Protein AF-A0A975M2U0-F1 (afdb_monomer_lite)

Structure (mmCIF, N/CA/C/O backbone):
data_AF-A0A975M2U0-F1
#
_entry.id   AF-A0A975M2U0-F1
#
loop_
_atom_site.group_PDB
_atom_site.id
_atom_site.type_symbol
_atom_site.label_atom_id
_atom_site.label_alt_id
_atom_site.label_comp_id
_atom_site.label_asym_id
_atom_site.label_entity_id
_atom_site.label_seq_id
_atom_site.pdbx_PDB_ins_code
_atom_site.Cartn_x
_atom_site.Cartn_y
_atom_site.Cartn_z
_atom_site.occupancy
_atom_site.B_iso_or_equiv
_atom_site.auth_seq_id
_atom_site.auth_comp_id
_atom_site.auth_asym_id
_atom_site.auth_atom_id
_atom_site.pdbx_PDB_model_num
ATOM 1 N N . MET A 1 1 ? 2.234 -4.799 17.352 1.00 69.69 1 MET A N 1
ATOM 2 C CA . MET A 1 1 ? 1.363 -3.687 16.915 1.00 69.69 1 MET A CA 1
ATOM 3 C C . MET A 1 1 ? 0.000 -3.756 17.599 1.00 69.69 1 MET A C 1
ATOM 5 O O . MET A 1 1 ? -0.381 -2.749 18.175 1.00 69.69 1 MET A O 1
ATOM 9 N N . ALA A 1 2 ? -0.632 -4.933 17.693 1.00 77.62 2 ALA A N 1
ATOM 10 C CA . ALA A 1 2 ? -1.922 -5.156 18.368 1.00 77.62 2 ALA A CA 1
ATOM 11 C C . ALA A 1 2 ? -2.147 -4.384 19.688 1.00 77.62 2 ALA A C 1
ATOM 13 O O . ALA A 1 2 ? -3.088 -3.608 19.795 1.00 77.62 2 ALA A O 1
ATOM 14 N N . GLY A 1 3 ? -1.255 -4.507 20.681 1.00 80.69 3 GLY A N 1
ATOM 15 C CA . GLY A 1 3 ? -1.434 -3.810 21.968 1.00 80.69 3 GLY A CA 1
ATOM 16 C C . GLY A 1 3 ? -1.419 -2.275 21.875 1.00 80.69 3 GLY A C 1
ATOM 17 O O . GLY A 1 3 ? -2.115 -1.604 22.630 1.00 80.69 3 GLY A O 1
ATOM 18 N N . PHE A 1 4 ? -0.665 -1.710 20.926 1.00 81.06 4 PHE A N 1
ATOM 19 C CA . PHE A 1 4 ? -0.668 -0.267 20.668 1.00 81.06 4 PHE A CA 1
ATOM 20 C C . PHE A 1 4 ? -1.978 0.170 19.996 1.00 81.06 4 PHE A C 1
ATOM 22 O O . PHE A 1 4 ? -2.594 1.140 20.432 1.00 81.06 4 PHE A O 1
ATOM 29 N N . GLN A 1 5 ? -2.444 -0.582 18.996 1.00 86.50 5 GLN A N 1
ATOM 30 C CA . GLN A 1 5 ? -3.706 -0.305 18.303 1.00 86.50 5 GLN A CA 1
ATOM 31 C C . GLN A 1 5 ? -4.915 -0.443 19.222 1.00 86.50 5 GLN A C 1
ATOM 33 O O . GLN A 1 5 ? -5.812 0.393 19.173 1.00 86.50 5 GLN A O 1
ATOM 38 N N . GLN A 1 6 ? -4.912 -1.440 20.109 1.00 84.19 6 GLN A N 1
ATOM 39 C CA . GLN A 1 6 ? -5.940 -1.589 21.132 1.00 84.19 6 GLN A CA 1
ATOM 40 C C . GLN A 1 6 ? -5.999 -0.349 22.030 1.00 84.19 6 GLN A C 1
ATOM 42 O O . GLN A 1 6 ? -7.085 0.161 22.291 1.00 84.19 6 GLN A O 1
ATOM 47 N N . GLY A 1 7 ? -4.842 0.184 22.437 1.00 83.88 7 GLY A N 1
ATOM 48 C CA . GLY A 1 7 ? -4.765 1.453 23.160 1.00 83.88 7 GLY A CA 1
ATOM 49 C C . GLY A 1 7 ? -5.430 2.601 22.393 1.00 83.88 7 GLY A C 1
ATOM 50 O O . GLY A 1 7 ? -6.298 3.273 22.948 1.00 83.88 7 GLY A O 1
ATOM 51 N N . MET A 1 8 ? -5.101 2.773 21.107 1.00 88.38 8 MET A N 1
ATOM 52 C CA . MET A 1 8 ? -5.711 3.808 20.257 1.00 88.38 8 MET A CA 1
ATOM 53 C C . MET A 1 8 ? -7.226 3.624 20.087 1.00 88.38 8 MET A C 1
ATOM 55 O O . MET A 1 8 ? -7.966 4.595 20.198 1.00 88.38 8 MET A O 1
ATOM 59 N N . ARG A 1 9 ? -7.706 2.386 19.894 1.00 85.69 9 ARG A N 1
ATOM 60 C CA . ARG A 1 9 ? -9.145 2.078 19.783 1.00 85.69 9 ARG A CA 1
ATOM 61 C C . ARG A 1 9 ? -9.915 2.365 21.077 1.00 85.69 9 ARG A C 1
ATOM 63 O O . ARG A 1 9 ? -11.120 2.569 21.024 1.00 85.69 9 ARG A O 1
ATOM 70 N N . THR A 1 10 ? -9.246 2.379 22.232 1.00 88.81 10 THR A N 1
ATOM 71 C CA . THR A 1 10 ? -9.874 2.725 23.521 1.00 88.81 10 THR A CA 1
ATOM 72 C C . THR A 1 10 ? -9.789 4.208 23.878 1.00 88.81 10 THR A C 1
ATOM 74 O O . THR A 1 10 ? -10.489 4.648 24.792 1.00 88.81 10 THR A O 1
ATOM 77 N N . ASP A 1 11 ? -8.947 4.983 23.191 1.00 90.69 11 ASP A N 1
ATOM 78 C CA . ASP A 1 11 ? -8.825 6.419 23.425 1.00 90.69 11 ASP A CA 1
ATOM 79 C C . ASP A 1 11 ? -9.988 7.159 22.735 1.00 90.69 11 ASP A C 1
ATOM 81 O O . ASP A 1 11 ? -10.130 7.065 21.514 1.00 90.69 11 ASP A O 1
ATOM 85 N N . PRO A 1 12 ? -10.818 7.934 23.462 1.00 91.56 12 PRO A N 1
ATOM 86 C CA . PRO A 1 12 ? -11.963 8.629 22.872 1.00 91.56 12 PRO A CA 1
ATOM 87 C C . PRO A 1 12 ? -11.617 9.587 21.724 1.00 91.56 12 PRO A C 1
ATOM 89 O O . PRO A 1 12 ? -12.489 9.878 20.904 1.00 91.56 12 PRO A O 1
ATOM 92 N N . LEU A 1 13 ? -10.380 10.091 21.667 1.00 91.19 13 LEU A N 1
ATOM 93 C CA . LEU A 1 13 ? -9.906 10.989 20.614 1.00 91.19 13 LEU A CA 1
ATOM 94 C C . LEU A 1 13 ? -9.423 10.242 19.368 1.00 91.19 13 LEU A C 1
ATOM 96 O O . LEU A 1 13 ? -9.360 10.851 18.303 1.00 91.19 13 LEU A O 1
ATOM 100 N N . LEU A 1 14 ? -9.068 8.960 19.492 1.00 87.81 14 LEU A N 1
ATOM 101 C CA . LEU A 1 14 ? -8.441 8.175 18.421 1.00 87.81 14 LEU A CA 1
ATOM 102 C C . LEU A 1 14 ? -9.273 6.964 17.982 1.00 87.81 14 LEU A C 1
ATOM 104 O O . LEU A 1 14 ? -8.995 6.393 16.933 1.00 87.81 14 LEU A O 1
ATOM 108 N N . GLN A 1 15 ? -10.306 6.582 18.739 1.00 87.50 15 GLN A N 1
ATOM 109 C CA . GLN A 1 15 ? -11.082 5.360 18.501 1.00 87.50 15 GLN A CA 1
ATOM 110 C C . GLN A 1 15 ? -11.727 5.279 17.110 1.00 87.50 15 GLN A C 1
ATOM 112 O O . GLN A 1 15 ? -11.892 4.185 16.573 1.00 87.50 15 GLN A O 1
ATOM 117 N N . GLY A 1 16 ? -12.088 6.433 16.540 1.00 85.81 16 GLY A N 1
ATOM 118 C CA . GLY A 1 16 ? -12.707 6.545 15.219 1.00 85.81 16 GLY A CA 1
ATOM 119 C C . GLY A 1 16 ? -11.729 6.875 14.094 1.00 85.81 16 GLY A C 1
ATOM 120 O O . GLY A 1 16 ? -12.174 7.106 12.976 1.00 85.81 16 GLY A O 1
ATOM 121 N N . THR A 1 17 ? -10.430 6.958 14.382 1.00 90.44 17 THR A N 1
ATOM 122 C CA . THR A 1 17 ? -9.417 7.251 13.368 1.00 90.44 17 THR A CA 1
ATOM 123 C C . THR A 1 17 ? -9.071 5.983 12.604 1.00 90.44 17 THR A C 1
ATOM 125 O O . THR A 1 17 ? -8.947 4.907 13.194 1.00 90.44 17 THR A O 1
ATOM 128 N N . GLU A 1 18 ? -8.884 6.138 11.298 1.00 92.81 18 GLU A N 1
ATOM 129 C CA . GLU A 1 18 ? -8.419 5.070 10.426 1.00 92.81 18 GLU A CA 1
ATOM 130 C C . GLU A 1 18 ? -7.026 4.573 10.845 1.00 92.81 18 GLU A C 1
ATOM 132 O O . GLU A 1 18 ? -6.128 5.356 11.180 1.00 92.81 18 GLU A O 1
ATOM 137 N N . GLN A 1 19 ? -6.839 3.258 10.826 1.00 93.62 19 GLN A N 1
ATOM 138 C CA . GLN A 1 19 ? -5.578 2.589 11.090 1.00 93.62 19 GLN A CA 1
ATOM 139 C C . GLN A 1 19 ? -5.027 2.007 9.799 1.00 93.62 19 GLN A C 1
ATOM 141 O O . GLN A 1 19 ? -5.484 0.977 9.310 1.00 93.62 19 GLN A O 1
ATOM 146 N N . ILE A 1 20 ? -3.999 2.668 9.276 1.00 96.12 20 ILE A N 1
ATOM 147 C CA . ILE A 1 20 ? -3.352 2.285 8.026 1.00 96.12 20 ILE A CA 1
ATOM 148 C C . ILE A 1 20 ? -2.011 1.627 8.340 1.00 96.12 20 ILE A C 1
ATOM 150 O O . ILE A 1 20 ? -1.133 2.218 8.977 1.00 96.12 20 ILE A O 1
ATOM 154 N N . GLY A 1 21 ? -1.846 0.394 7.880 1.00 96.19 21 GLY A N 1
ATOM 155 C CA . GLY A 1 21 ? -0.588 -0.333 7.888 1.00 96.19 21 GLY A CA 1
ATOM 156 C C . GLY A 1 21 ? 0.127 -0.176 6.552 1.00 96.19 21 GLY A C 1
ATOM 157 O O . GLY A 1 21 ? -0.444 -0.497 5.519 1.00 96.19 21 GLY A O 1
ATOM 158 N N . ILE A 1 22 ? 1.383 0.280 6.550 1.00 97.44 22 ILE A N 1
ATOM 159 C CA . ILE A 1 22 ? 2.192 0.374 5.324 1.00 97.44 22 ILE A CA 1
ATOM 160 C C . ILE A 1 22 ? 3.499 -0.382 5.530 1.00 97.44 22 ILE A C 1
ATOM 162 O O . ILE A 1 22 ? 4.236 -0.124 6.485 1.00 97.44 22 ILE A O 1
ATOM 166 N N . GLY A 1 23 ? 3.799 -1.319 4.632 1.00 95.62 23 GLY A N 1
ATOM 167 C CA . GLY A 1 23 ? 5.017 -2.120 4.689 1.00 95.62 23 GLY A CA 1
ATOM 168 C C . GLY A 1 23 ? 5.753 -2.141 3.357 1.00 95.62 23 GLY A C 1
ATOM 169 O O . GLY A 1 23 ? 5.195 -2.538 2.338 1.00 95.62 23 GLY A O 1
ATOM 170 N N . HIS A 1 24 ? 7.032 -1.765 3.378 1.00 94.06 24 HIS A N 1
ATOM 171 C CA . HIS A 1 24 ? 7.925 -1.875 2.224 1.00 94.06 24 HIS A CA 1
ATOM 172 C C . HIS A 1 24 ? 8.762 -3.146 2.297 1.00 94.06 24 HIS A C 1
ATOM 174 O O . HIS A 1 24 ? 9.303 -3.465 3.359 1.00 94.06 24 HIS A O 1
ATOM 180 N N . SER A 1 25 ? 8.917 -3.850 1.172 1.00 89.94 25 SER A N 1
ATOM 181 C CA . SER A 1 25 ? 9.792 -5.024 1.083 1.00 89.94 25 SER A CA 1
ATOM 182 C C . SER A 1 25 ? 9.451 -6.070 2.165 1.00 89.94 25 SER A C 1
ATOM 184 O O . SER A 1 25 ? 8.284 -6.393 2.396 1.00 89.94 25 SER A O 1
ATOM 186 N N . TRP A 1 26 ? 10.453 -6.578 2.885 1.00 87.06 26 TRP A N 1
ATOM 187 C CA . TRP A 1 26 ? 10.290 -7.455 4.053 1.00 87.06 26 TRP A CA 1
ATOM 188 C C . TRP A 1 26 ? 9.540 -6.815 5.228 1.00 87.06 26 TRP A C 1
ATOM 190 O O . TRP A 1 26 ? 9.004 -7.529 6.072 1.00 87.06 26 TRP A O 1
ATOM 200 N N . GLY A 1 27 ? 9.436 -5.486 5.275 1.00 90.62 27 GLY A N 1
ATOM 201 C CA . GLY A 1 27 ? 8.589 -4.791 6.241 1.00 90.62 27 GLY A CA 1
ATOM 202 C C . GLY A 1 27 ? 7.111 -5.162 6.103 1.00 90.62 27 GLY A C 1
ATOM 203 O O . GLY A 1 27 ? 6.408 -5.194 7.110 1.00 90.62 27 GLY A O 1
ATOM 204 N N . TYR A 1 28 ? 6.655 -5.530 4.900 1.00 93.62 28 TYR A N 1
ATOM 205 C CA . TYR A 1 28 ? 5.278 -5.988 4.699 1.00 93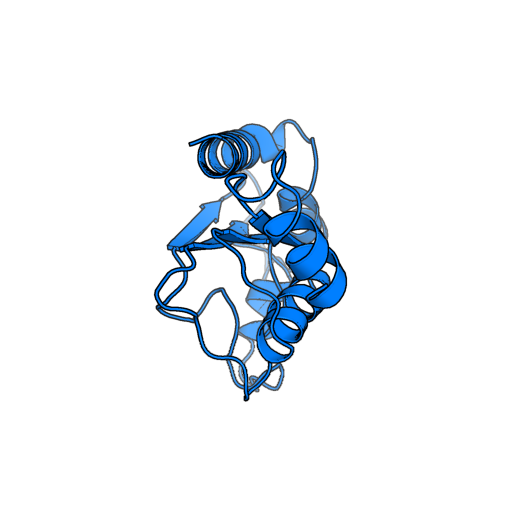.62 28 TYR A CA 1
ATOM 206 C C . TYR A 1 28 ? 4.994 -7.336 5.374 1.00 93.62 28 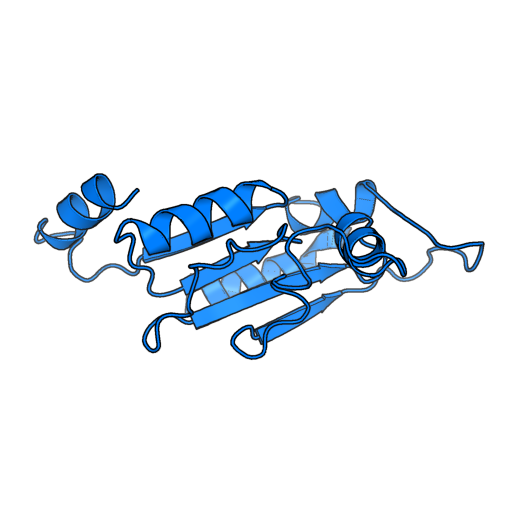TYR A C 1
ATOM 208 O O . TYR A 1 28 ? 3.905 -7.546 5.900 1.00 93.62 28 TYR A O 1
ATOM 216 N N . GLN A 1 29 ? 5.994 -8.218 5.464 1.00 90.06 29 GLN A N 1
ATOM 217 C CA . GLN A 1 29 ? 5.852 -9.460 6.223 1.00 90.06 29 GLN A CA 1
ATOM 218 C C . GLN A 1 29 ? 5.603 -9.161 7.707 1.00 90.06 29 GLN A C 1
ATOM 220 O O . GLN A 1 29 ? 4.764 -9.800 8.333 1.00 90.06 29 GLN A O 1
ATOM 225 N N . ASN A 1 30 ? 6.305 -8.184 8.290 1.00 91.50 30 ASN A N 1
ATOM 226 C CA . ASN A 1 30 ? 6.087 -7.807 9.689 1.00 91.50 30 ASN A CA 1
ATOM 227 C C . ASN A 1 30 ? 4.669 -7.267 9.921 1.00 91.50 30 ASN A C 1
ATOM 229 O O . ASN A 1 30 ? 4.097 -7.511 10.984 1.00 91.50 30 ASN A O 1
ATOM 233 N N . LEU A 1 31 ? 4.113 -6.560 8.932 1.00 94.38 31 LEU A N 1
ATOM 234 C CA . LEU A 1 31 ? 2.759 -6.021 8.992 1.00 94.38 31 LEU A CA 1
ATOM 235 C C . LEU A 1 31 ? 1.717 -7.145 9.021 1.00 94.38 31 LEU A C 1
ATOM 237 O O . LEU A 1 31 ? 0.983 -7.257 9.999 1.00 94.38 31 LEU A O 1
ATOM 241 N N . THR A 1 32 ? 1.733 -8.043 8.036 1.00 94.12 32 THR A N 1
ATOM 242 C CA . THR A 1 32 ? 0.789 -9.177 7.969 1.00 94.12 32 THR A CA 1
ATOM 243 C C . THR A 1 32 ? 0.992 -10.174 9.108 1.00 94.12 32 THR A C 1
ATOM 245 O O . THR A 1 32 ? 0.036 -10.725 9.641 1.00 94.12 32 THR A O 1
ATOM 248 N N . SER A 1 33 ? 2.227 -10.334 9.595 1.00 92.50 33 SER A N 1
ATOM 249 C CA . SER A 1 33 ? 2.490 -11.080 10.832 1.00 92.50 33 SER A CA 1
ATOM 250 C C . SER A 1 33 ? 1.780 -10.457 12.028 1.00 92.50 33 SER A C 1
ATOM 252 O O . SER A 1 33 ? 1.343 -11.172 12.919 1.00 92.50 33 SER A O 1
ATOM 254 N N . SER A 1 34 ? 1.686 -9.129 12.088 1.00 94.38 34 SER A N 1
ATOM 255 C CA . SER A 1 34 ? 1.011 -8.466 13.197 1.00 94.38 34 SER A CA 1
ATOM 256 C C . SER A 1 34 ? -0.503 -8.668 13.166 1.00 94.38 34 SER A C 1
ATOM 258 O O . SER A 1 34 ? -1.085 -8.780 14.245 1.00 94.38 34 SER A O 1
ATOM 260 N N . GLU A 1 35 ? -1.103 -8.797 11.975 1.00 95.31 35 GLU A N 1
ATOM 261 C CA . GLU A 1 35 ? -2.530 -9.111 11.789 1.00 95.31 35 GLU A CA 1
ATOM 262 C C . GLU A 1 35 ? -2.870 -10.474 12.415 1.00 95.31 35 GLU A C 1
ATOM 264 O O . GLU A 1 35 ? -3.804 -10.580 13.206 1.00 95.31 35 GLU A O 1
ATOM 269 N N . ILE A 1 36 ? -2.005 -11.481 12.224 1.00 94.50 36 ILE A N 1
ATOM 270 C CA . ILE A 1 36 ? -2.131 -12.806 12.871 1.00 94.50 36 ILE A CA 1
ATOM 271 C C . ILE A 1 36 ? -2.195 -12.693 14.407 1.00 94.50 36 ILE A C 1
ATOM 273 O O . ILE A 1 36 ? -2.867 -13.479 15.073 1.00 94.50 36 ILE A O 1
ATOM 277 N N . TYR A 1 37 ? -1.513 -11.702 14.990 1.00 92.75 37 TYR A N 1
ATOM 278 C CA . TYR A 1 37 ? -1.496 -11.457 16.436 1.00 92.75 37 TYR A CA 1
ATOM 279 C C . TYR A 1 37 ? -2.516 -10.399 16.894 1.00 92.75 37 TYR A C 1
A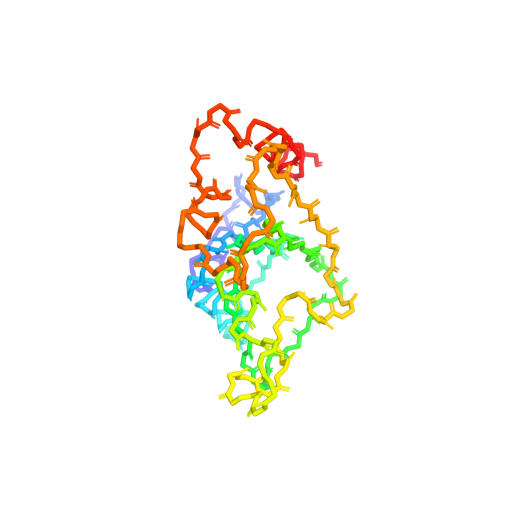TOM 281 O O . TYR A 1 37 ? -2.381 -9.860 17.997 1.00 92.75 37 TYR A O 1
ATOM 289 N N . GLY A 1 38 ? -3.532 -10.112 16.076 1.00 91.62 38 GLY A N 1
ATOM 290 C CA . GLY A 1 38 ? -4.665 -9.252 16.422 1.00 91.62 38 GLY A CA 1
ATOM 291 C C . GLY A 1 38 ? -4.436 -7.764 16.172 1.00 91.62 38 GLY A C 1
ATOM 292 O O . GLY A 1 38 ? -5.103 -6.938 16.794 1.00 91.62 38 GLY A O 1
ATOM 293 N N . ALA A 1 39 ? -3.462 -7.407 15.332 1.00 93.31 39 ALA A N 1
ATOM 294 C CA . ALA A 1 39 ? -3.475 -6.092 14.708 1.00 93.31 39 ALA A CA 1
ATOM 295 C C . ALA A 1 39 ? -4.650 -6.023 13.728 1.00 93.31 39 ALA A C 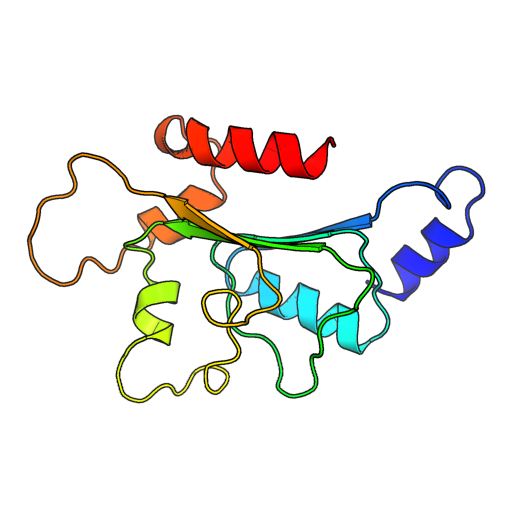1
ATOM 297 O O . ALA A 1 39 ? -4.880 -6.974 12.992 1.00 93.31 39 ALA A O 1
ATOM 298 N N . ASP A 1 40 ? -5.369 -4.911 13.734 1.00 92.50 40 ASP A N 1
ATOM 299 C CA . ASP A 1 40 ? -6.530 -4.698 12.873 1.00 92.50 40 ASP A CA 1
ATOM 300 C C . ASP A 1 40 ? -6.362 -3.358 12.156 1.00 92.50 40 ASP A C 1
ATOM 302 O O . ASP A 1 40 ? -6.092 -2.333 12.797 1.00 92.50 40 ASP A O 1
ATOM 306 N N . TYR A 1 41 ? -6.435 -3.392 10.831 1.00 95.31 41 TYR A N 1
ATOM 307 C CA . TYR A 1 41 ? -6.193 -2.250 9.961 1.00 95.31 41 TYR A CA 1
ATOM 308 C C . TYR A 1 41 ? -7.420 -2.001 9.105 1.00 95.31 41 TYR A C 1
ATOM 310 O O . TYR A 1 41 ? -7.979 -2.920 8.523 1.00 95.31 41 TYR A O 1
ATOM 318 N N . ASP A 1 42 ? -7.776 -0.738 8.938 1.00 95.94 42 ASP A N 1
ATOM 319 C CA . ASP A 1 42 ? -8.775 -0.360 7.945 1.00 95.94 42 ASP A CA 1
ATOM 320 C C . ASP A 1 42 ? -8.165 -0.479 6.524 1.00 95.94 42 ASP A C 1
ATOM 322 O O . ASP A 1 42 ? -8.834 -0.890 5.575 1.00 95.94 42 ASP A O 1
ATOM 326 N N . LYS A 1 43 ? -6.851 -0.218 6.388 1.00 97.81 43 LYS A N 1
ATOM 327 C CA . LYS A 1 43 ? -6.071 -0.382 5.144 1.00 97.81 43 LYS A CA 1
ATOM 328 C C . LYS A 1 43 ? -4.711 -1.039 5.394 1.00 97.81 43 LYS A C 1
ATOM 330 O O . LYS A 1 43 ? -3.977 -0.628 6.294 1.00 97.81 43 LYS A O 1
ATOM 335 N N . SER A 1 44 ? -4.324 -1.993 4.549 1.00 97.62 44 SER A N 1
ATOM 336 C CA . SER A 1 44 ? -3.025 -2.681 4.577 1.00 97.62 44 SER A CA 1
ATOM 337 C C . SER A 1 44 ? -2.333 -2.553 3.216 1.00 97.62 44 SER A C 1
ATOM 339 O O . SER A 1 44 ? -2.680 -3.212 2.234 1.00 97.62 44 SER A O 1
ATOM 341 N N . ILE A 1 45 ? -1.342 -1.663 3.154 1.00 98.12 45 ILE A N 1
ATOM 342 C CA . ILE A 1 45 ? -0.694 -1.207 1.923 1.00 98.12 45 ILE A CA 1
ATOM 343 C C . ILE A 1 45 ? 0.703 -1.822 1.807 1.00 98.12 45 ILE A C 1
ATOM 345 O O . ILE A 1 45 ? 1.597 -1.617 2.639 1.00 98.12 45 ILE A O 1
ATOM 349 N N . SER A 1 46 ? 0.903 -2.570 0.731 1.00 97.06 46 SER A N 1
ATOM 350 C CA . SER A 1 46 ? 2.162 -3.204 0.372 1.00 97.06 46 SER A CA 1
ATOM 351 C C . SER A 1 46 ? 2.931 -2.360 -0.634 1.00 97.06 46 SER A C 1
ATOM 353 O O . SER A 1 46 ? 2.438 -2.088 -1.726 1.00 97.06 46 SER A O 1
ATOM 355 N N . LEU A 1 47 ? 4.162 -1.979 -0.292 1.00 95.50 47 LEU A N 1
ATOM 356 C CA . LEU A 1 47 ? 5.092 -1.309 -1.201 1.00 95.50 47 LEU A CA 1
ATOM 357 C C . LEU A 1 47 ? 6.144 -2.330 -1.628 1.00 95.50 47 LEU A C 1
ATOM 359 O O . LEU A 1 47 ? 7.119 -2.574 -0.912 1.00 95.50 47 LEU A O 1
ATOM 363 N N . SER A 1 48 ? 5.917 -2.990 -2.761 1.00 91.00 48 SER A N 1
ATOM 364 C CA . SER A 1 48 ? 6.732 -4.116 -3.226 1.00 91.00 48 SER A CA 1
ATOM 365 C C . SER A 1 48 ? 6.971 -5.164 -2.129 1.00 91.00 48 SER A C 1
ATOM 367 O O . SER A 1 48 ? 8.107 -5.578 -1.875 1.00 91.00 48 SER A O 1
ATOM 369 N N . GLY A 1 49 ? 5.911 -5.544 -1.414 1.00 89.00 49 GLY A N 1
ATOM 370 C CA . GLY A 1 49 ? 6.033 -6.377 -0.226 1.00 89.00 49 GLY A CA 1
ATOM 371 C C . GLY A 1 49 ? 6.561 -7.782 -0.493 1.00 89.00 49 GLY A C 1
ATOM 372 O O . GLY A 1 49 ? 6.337 -8.403 -1.537 1.00 89.00 49 GLY A O 1
ATOM 373 N N . ALA A 1 50 ? 7.252 -8.305 0.515 1.00 83.06 50 ALA A N 1
ATOM 374 C CA . ALA A 1 50 ? 7.588 -9.716 0.601 1.00 83.06 50 ALA A CA 1
ATOM 375 C C . ALA A 1 50 ? 6.327 -10.573 0.833 1.00 83.06 50 ALA A C 1
ATOM 377 O O . ALA A 1 50 ? 5.203 -10.075 0.841 1.00 83.06 50 ALA A O 1
ATOM 378 N N . GLY A 1 51 ? 6.513 -11.884 0.988 1.00 81.06 51 GLY A N 1
ATOM 379 C CA . GLY A 1 51 ? 5.386 -12.788 1.198 1.00 81.06 51 GLY A CA 1
ATOM 380 C C . GLY A 1 51 ? 4.777 -12.722 2.595 1.00 81.06 51 GLY A C 1
ATOM 381 O O . GLY A 1 51 ? 5.314 -12.102 3.514 1.00 81.06 51 GLY A O 1
ATOM 382 N N . MET A 1 52 ? 3.625 -13.367 2.701 1.00 90.50 52 MET A N 1
ATOM 383 C CA . MET A 1 52 ? 2.739 -13.423 3.856 1.00 90.50 52 MET A CA 1
ATOM 384 C C . MET A 1 52 ? 2.818 -14.838 4.443 1.00 90.50 52 MET A C 1
ATOM 386 O O . MET A 1 52 ? 3.032 -15.806 3.707 1.00 90.50 52 MET A O 1
ATOM 390 N N . GLN A 1 53 ? 2.714 -14.970 5.768 1.00 86.06 53 GLN A N 1
ATOM 391 C CA . GLN A 1 53 ? 2.817 -16.283 6.422 1.00 86.06 53 GLN A CA 1
ATOM 392 C C . GLN A 1 53 ? 1.652 -17.196 6.015 1.00 86.06 53 GLN A C 1
ATOM 394 O O . GLN A 1 53 ? 0.602 -16.707 5.618 1.00 86.06 53 GLN A O 1
ATOM 399 N N . GLU A 1 54 ? 1.826 -18.515 6.117 1.00 85.62 54 GLU A N 1
ATOM 400 C CA . GLU A 1 54 ? 0.787 -19.492 5.739 1.00 85.62 54 GLU A CA 1
ATOM 401 C C . GLU A 1 54 ? -0.510 -19.340 6.547 1.00 85.62 54 GLU A C 1
ATOM 403 O O . GLU A 1 54 ? -1.597 -19.512 6.005 1.00 85.62 54 GLU A O 1
ATOM 408 N N . ASP A 1 55 ? -0.386 -18.946 7.816 1.00 89.12 55 ASP A N 1
ATOM 409 C CA . ASP A 1 55 ? -1.512 -18.732 8.727 1.00 89.12 55 ASP A CA 1
ATOM 410 C C . ASP A 1 55 ? -2.197 -17.371 8.525 1.00 89.12 55 ASP A C 1
ATOM 412 O O . ASP A 1 55 ? -3.209 -17.083 9.167 1.00 89.12 55 ASP A O 1
ATOM 416 N N . TRP A 1 56 ? -1.637 -16.502 7.676 1.00 93.44 56 TRP A N 1
ATOM 417 C CA . TRP A 1 56 ? -2.248 -15.215 7.380 1.00 93.44 56 TRP A CA 1
ATOM 418 C C . TRP A 1 56 ? -3.480 -15.409 6.497 1.00 93.44 56 TRP A C 1
ATOM 420 O O . TRP A 1 56 ? -3.424 -16.058 5.452 1.00 93.44 56 TRP A O 1
ATOM 430 N N . VAL A 1 57 ? -4.580 -14.787 6.907 1.00 94.31 57 VAL A N 1
ATOM 431 C CA . VAL A 1 57 ? -5.821 -14.705 6.143 1.00 94.31 57 VAL A CA 1
ATOM 432 C C . VAL A 1 57 ? -6.230 -13.237 6.044 1.00 94.31 57 VAL A C 1
ATOM 434 O O . VAL A 1 57 ? -6.046 -12.509 7.020 1.00 94.31 57 VAL A O 1
ATOM 437 N N . PRO A 1 58 ? -6.769 -12.789 4.898 1.00 95.75 58 PRO A N 1
ATOM 438 C CA . PRO A 1 58 ? -7.257 -11.424 4.760 1.00 95.75 58 PRO A CA 1
ATOM 439 C C . PRO A 1 58 ? -8.450 -11.197 5.693 1.00 95.75 58 PRO A C 1
ATOM 441 O O . PRO A 1 58 ? -9.350 -12.043 5.766 1.00 95.75 58 PRO A O 1
ATOM 444 N N . ASP A 1 59 ? -8.487 -10.046 6.355 1.00 96.38 59 ASP A N 1
ATOM 445 C CA . ASP A 1 59 ? -9.702 -9.577 7.013 1.00 96.38 59 ASP A CA 1
ATOM 446 C C . ASP A 1 59 ? -10.695 -9.061 5.954 1.00 96.38 59 ASP A C 1
ATOM 448 O O . ASP A 1 59 ? -10.306 -8.468 4.946 1.00 96.38 59 ASP A O 1
ATOM 452 N N . ALA A 1 60 ? -11.986 -9.327 6.150 1.00 95.56 60 ALA A N 1
ATOM 453 C CA . ALA A 1 60 ? -13.032 -8.893 5.227 1.00 95.56 60 ALA A CA 1
ATOM 454 C C . ALA A 1 60 ? -13.301 -7.382 5.307 1.00 95.56 60 ALA A C 1
ATOM 456 O O . ALA A 1 60 ? -13.816 -6.815 4.340 1.00 95.56 60 ALA A O 1
ATOM 457 N N . ASP A 1 61 ? -12.956 -6.758 6.435 1.00 95.31 61 ASP A N 1
ATOM 458 C CA . ASP A 1 61 ? -13.156 -5.332 6.683 1.00 95.31 61 ASP A CA 1
ATOM 459 C C . ASP A 1 61 ? -11.895 -4.495 6.365 1.00 95.31 61 ASP A C 1
ATOM 461 O O . ASP A 1 61 ? -11.970 -3.267 6.330 1.00 95.31 61 ASP A O 1
ATOM 465 N N . THR A 1 62 ? -10.756 -5.134 6.054 1.00 97.50 62 THR A N 1
ATOM 466 C CA . THR A 1 62 ? -9.514 -4.457 5.641 1.00 97.50 62 THR A CA 1
ATOM 467 C C . THR A 1 62 ? -9.427 -4.306 4.121 1.00 97.50 62 THR A C 1
ATOM 469 O O . THR A 1 62 ? -9.538 -5.273 3.362 1.00 97.50 62 THR A O 1
ATOM 472 N N . ALA A 1 63 ? -9.119 -3.096 3.651 1.00 98.00 63 ALA A N 1
ATOM 473 C CA . ALA A 1 63 ? -8.737 -2.870 2.261 1.00 98.00 63 ALA A CA 1
ATOM 474 C C . ALA A 1 63 ? -7.246 -3.186 2.043 1.00 98.00 63 ALA A C 1
ATOM 476 O O . ALA A 1 63 ? -6.372 -2.601 2.685 1.00 98.00 63 ALA A O 1
ATOM 477 N N . TYR A 1 64 ? -6.945 -4.098 1.117 1.00 97.88 64 TYR A N 1
ATOM 478 C CA . TYR A 1 64 ? -5.575 -4.498 0.793 1.00 97.88 64 TYR A CA 1
ATOM 479 C C . TYR A 1 64 ? -5.142 -3.961 -0.570 1.00 97.88 64 TYR A C 1
ATOM 481 O O . TYR A 1 64 ? -5.810 -4.196 -1.582 1.00 97.88 64 TYR A O 1
ATOM 489 N N . SER A 1 65 ? -3.968 -3.334 -0.613 1.00 98.12 65 SER A N 1
ATOM 490 C CA . SER A 1 65 ? -3.403 -2.765 -1.841 1.00 98.12 65 SER A CA 1
ATOM 491 C C . SER A 1 65 ? -1.931 -3.113 -1.993 1.00 98.12 65 SER A C 1
ATOM 493 O O . SER A 1 65 ? -1.179 -3.191 -1.023 1.00 98.12 65 SER A O 1
ATOM 495 N N . ASN A 1 66 ? -1.502 -3.358 -3.228 1.00 96.50 66 ASN A N 1
ATOM 496 C CA . ASN A 1 66 ? -0.121 -3.678 -3.563 1.00 96.50 66 ASN A CA 1
ATOM 497 C C . ASN A 1 66 ? 0.393 -2.763 -4.673 1.00 96.50 66 ASN A C 1
ATOM 499 O O . ASN A 1 66 ? -0.074 -2.829 -5.808 1.00 96.50 66 ASN A O 1
ATOM 503 N N . TYR A 1 67 ? 1.409 -1.974 -4.342 1.00 95.69 67 TYR A N 1
ATOM 504 C CA . TYR A 1 67 ? 2.083 -1.026 -5.216 1.00 95.69 67 TYR A CA 1
ATOM 505 C C . TYR A 1 67 ? 3.444 -1.584 -5.617 1.00 95.69 67 TYR A C 1
ATOM 507 O O . TYR A 1 67 ? 4.259 -1.923 -4.759 1.00 95.69 67 TYR A O 1
ATOM 515 N N . VAL A 1 68 ? 3.707 -1.703 -6.919 1.00 91.44 68 VAL A N 1
ATOM 516 C CA . VAL A 1 68 ? 4.943 -2.325 -7.417 1.00 91.44 68 VAL A CA 1
ATOM 517 C C . VAL A 1 68 ? 5.350 -1.792 -8.791 1.00 91.44 68 VAL A C 1
ATOM 519 O O . VAL A 1 68 ? 4.510 -1.534 -9.654 1.00 91.44 68 VAL A O 1
ATOM 522 N N . TYR A 1 69 ? 6.656 -1.685 -9.043 1.00 87.88 69 TYR A N 1
ATOM 523 C CA . TYR A 1 69 ? 7.185 -1.448 -10.391 1.00 87.88 69 TYR A CA 1
ATOM 524 C C . TYR A 1 69 ? 7.410 -2.764 -11.142 1.00 87.88 69 TYR A C 1
ATOM 526 O O . TYR A 1 69 ? 7.885 -3.751 -10.587 1.00 87.88 69 TYR A O 1
ATOM 534 N N . GLY A 1 70 ? 7.119 -2.799 -12.444 1.00 73.38 70 GLY A N 1
ATOM 535 C CA . GLY A 1 70 ? 7.140 -4.044 -13.229 1.00 73.38 70 GLY A CA 1
ATOM 536 C C . GLY A 1 70 ? 8.492 -4.781 -13.316 1.00 73.38 70 GLY A C 1
ATOM 537 O O . GLY A 1 70 ? 8.504 -5.989 -13.568 1.00 73.38 70 GLY A O 1
ATOM 538 N N . ALA A 1 71 ? 9.620 -4.088 -13.115 1.00 65.75 71 ALA A N 1
ATOM 539 C CA . ALA A 1 71 ? 10.972 -4.670 -13.073 1.00 65.75 71 ALA A CA 1
ATOM 540 C C . ALA A 1 71 ? 11.533 -4.800 -11.640 1.00 65.75 71 ALA A C 1
ATOM 542 O O . ALA A 1 71 ? 12.734 -5.012 -11.444 1.00 65.75 71 ALA A O 1
ATOM 543 N N . ASP A 1 72 ? 10.656 -4.714 -10.637 1.00 62.53 72 ASP A N 1
ATOM 544 C CA . ASP A 1 72 ? 10.995 -4.939 -9.239 1.00 62.53 72 ASP A CA 1
ATOM 545 C C . ASP A 1 72 ? 11.655 -6.314 -9.050 1.00 62.53 72 ASP A C 1
ATOM 547 O O . ASP A 1 72 ? 11.127 -7.369 -9.436 1.00 62.53 72 ASP A O 1
ATOM 551 N N . ALA A 1 73 ? 12.848 -6.278 -8.453 1.00 58.22 73 ALA A N 1
ATOM 552 C CA . ALA A 1 73 ? 13.662 -7.451 -8.202 1.00 58.22 73 ALA A CA 1
ATOM 553 C C . ALA A 1 73 ? 12.927 -8.505 -7.365 1.00 58.22 73 ALA A C 1
ATOM 555 O O . ALA A 1 73 ? 12.984 -9.689 -7.687 1.00 58.22 73 ALA A O 1
ATOM 556 N N . LEU A 1 74 ? 12.215 -8.097 -6.321 1.00 56.38 74 LEU A N 1
ATOM 557 C CA . LEU A 1 74 ? 11.524 -8.966 -5.375 1.00 56.38 74 LEU A CA 1
ATOM 558 C C . LEU A 1 74 ? 10.290 -9.603 -6.030 1.00 56.38 74 LEU A C 1
ATOM 560 O O . LEU A 1 74 ? 10.144 -10.825 -5.975 1.00 56.38 74 LEU A O 1
ATOM 564 N N . HIS A 1 75 ? 9.511 -8.825 -6.789 1.00 55.81 75 HIS A N 1
ATOM 565 C CA . HIS A 1 75 ? 8.401 -9.338 -7.599 1.00 55.81 75 HIS A CA 1
ATOM 566 C C . HIS A 1 75 ? 8.871 -10.400 -8.602 1.00 55.81 75 HIS A C 1
ATOM 568 O O . HIS A 1 75 ? 8.223 -11.426 -8.795 1.00 55.81 75 HIS A O 1
ATOM 574 N N . ARG A 1 76 ? 10.027 -10.202 -9.244 1.00 58.75 76 ARG A N 1
ATOM 575 C CA . ARG A 1 76 ? 10.576 -11.164 -10.214 1.00 58.75 76 ARG A CA 1
ATOM 576 C C . ARG A 1 76 ? 11.209 -12.375 -9.533 1.00 58.75 76 ARG A C 1
ATOM 578 O O . ARG A 1 76 ? 11.023 -13.482 -10.027 1.00 58.75 76 ARG A O 1
ATOM 585 N N . THR A 1 77 ? 11.875 -12.199 -8.389 1.00 58.38 77 THR A N 1
ATOM 586 C CA . THR A 1 77 ? 12.496 -13.296 -7.620 1.00 58.38 77 THR A CA 1
ATOM 587 C C . THR A 1 77 ? 11.438 -14.227 -7.011 1.00 58.38 77 THR A C 1
ATOM 589 O O . THR A 1 77 ? 11.603 -15.442 -7.056 1.00 58.38 77 THR A O 1
ATOM 592 N N . GLN A 1 78 ? 10.295 -13.688 -6.569 1.00 54.81 78 GLN A N 1
ATOM 593 C CA . GLN A 1 78 ? 9.095 -14.452 -6.175 1.00 54.81 78 GLN A CA 1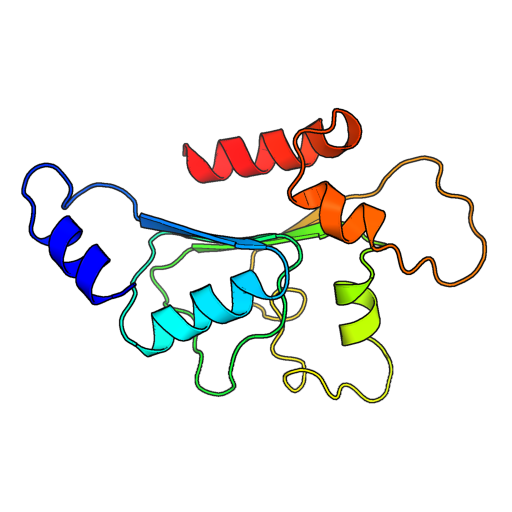
ATOM 594 C C . GLN A 1 78 ? 8.406 -15.181 -7.353 1.00 54.81 78 GLN A C 1
ATOM 596 O O . GLN A 1 78 ? 7.509 -16.004 -7.153 1.00 54.81 78 GLN A O 1
ATOM 601 N N . ASN A 1 79 ? 8.797 -14.872 -8.593 1.00 52.66 79 ASN A N 1
ATOM 602 C CA . ASN A 1 79 ? 8.247 -15.429 -9.829 1.00 52.66 79 ASN A CA 1
ATOM 603 C C . ASN A 1 79 ? 9.223 -16.366 -10.574 1.00 52.66 79 ASN A C 1
ATOM 605 O O . ASN A 1 79 ? 8.877 -16.864 -11.646 1.00 52.66 79 ASN A O 1
ATOM 609 N N . ILE A 1 80 ? 10.420 -16.641 -10.033 1.00 55.03 80 ILE A N 1
ATOM 610 C CA . ILE A 1 80 ? 11.359 -17.616 -10.616 1.00 55.03 80 ILE A CA 1
ATOM 611 C C . ILE A 1 80 ? 10.817 -19.050 -10.409 1.00 55.03 80 ILE A C 1
ATOM 613 O O . ILE A 1 80 ? 10.397 -19.384 -9.295 1.00 55.03 80 ILE A O 1
ATOM 617 N N . PRO A 1 81 ? 10.841 -19.929 -11.438 1.00 40.78 81 PRO A N 1
ATOM 618 C CA . PRO A 1 81 ? 10.452 -21.335 -11.307 1.00 40.78 81 PRO A CA 1
ATOM 619 C C . PRO A 1 81 ? 11.301 -22.035 -10.240 1.00 40.78 81 PRO A C 1
ATOM 621 O O . PRO A 1 81 ? 12.522 -22.108 -10.359 1.00 40.78 81 PRO A O 1
ATOM 624 N N . GLY A 1 82 ? 10.644 -22.508 -9.184 1.00 45.44 82 GLY A N 1
ATOM 625 C CA . GLY A 1 82 ? 11.281 -22.945 -7.941 1.00 45.44 82 GLY A CA 1
ATOM 626 C C . GLY A 1 82 ? 10.663 -22.295 -6.705 1.00 45.44 82 GLY A C 1
ATOM 627 O O . GLY A 1 82 ? 10.756 -22.892 -5.647 1.00 45.44 82 GLY A O 1
ATOM 628 N N . GLY A 1 83 ? 9.997 -21.136 -6.843 1.00 48.66 83 GLY A N 1
ATOM 629 C CA . GLY A 1 83 ? 8.907 -20.668 -5.965 1.00 48.66 83 GLY A CA 1
ATOM 630 C C . GLY A 1 83 ? 9.115 -20.743 -4.446 1.00 48.66 83 GLY A C 1
ATOM 631 O O . GLY A 1 83 ? 8.139 -20.802 -3.713 1.00 48.66 83 GLY A O 1
ATOM 632 N N . LEU A 1 84 ? 10.352 -20.759 -3.950 1.00 52.88 84 LEU A N 1
ATOM 633 C CA . LEU A 1 84 ? 10.661 -21.189 -2.580 1.00 52.88 84 LEU A CA 1
ATOM 634 C C . LEU A 1 84 ? 10.466 -20.090 -1.517 1.00 52.88 84 LEU A C 1
ATOM 636 O O . LEU A 1 84 ? 10.997 -20.191 -0.414 1.00 52.88 84 LEU A O 1
ATOM 640 N N . VAL A 1 85 ? 9.759 -19.011 -1.858 1.00 55.34 85 VAL A N 1
ATOM 641 C CA . VAL A 1 85 ? 9.540 -17.859 -0.978 1.00 55.34 85 VAL A CA 1
ATOM 642 C C . VAL A 1 85 ? 8.042 -17.735 -0.731 1.00 55.34 85 VAL A C 1
ATOM 644 O O . VAL A 1 85 ? 7.299 -17.323 -1.620 1.00 55.34 85 VAL A O 1
ATOM 647 N N . TRP A 1 86 ? 7.628 -18.125 0.477 1.00 62.44 86 TRP A N 1
ATOM 648 C CA . TRP A 1 86 ? 6.244 -18.071 0.968 1.00 62.44 86 TRP A CA 1
ATOM 649 C C . TRP A 1 86 ? 5.216 -18.864 0.145 1.00 62.44 86 TRP A C 1
ATOM 651 O O . TRP A 1 86 ? 4.043 -18.528 0.166 1.00 62.44 86 TRP A O 1
ATOM 661 N N . ASP A 1 87 ? 5.641 -19.892 -0.600 1.00 71.31 87 ASP A N 1
ATOM 662 C CA . ASP A 1 87 ? 4.770 -20.777 -1.405 1.00 71.31 87 ASP A CA 1
ATOM 663 C C . ASP A 1 87 ? 3.803 -20.031 -2.353 1.00 71.31 87 ASP A C 1
ATOM 665 O O . ASP A 1 87 ? 2.688 -20.457 -2.642 1.00 71.31 87 ASP A O 1
ATOM 669 N N . GLY A 1 88 ? 4.224 -18.856 -2.836 1.00 70.75 88 GLY A N 1
ATOM 670 C CA . GLY A 1 88 ? 3.392 -18.000 -3.684 1.00 70.75 88 GLY A CA 1
ATOM 671 C C . GLY A 1 88 ? 2.386 -17.123 -2.934 1.00 70.75 88 GLY A C 1
ATOM 672 O O . GLY A 1 88 ? 1.722 -16.321 -3.594 1.00 70.75 88 GLY A O 1
ATOM 673 N N . ASN A 1 89 ? 2.334 -17.191 -1.600 1.00 81.88 89 ASN A N 1
ATOM 674 C CA . ASN A 1 89 ? 1.566 -16.289 -0.747 1.00 81.88 89 ASN A CA 1
ATOM 675 C C . ASN A 1 89 ? 2.240 -14.911 -0.689 1.00 81.88 89 ASN A C 1
ATOM 677 O O . ASN A 1 89 ? 2.946 -14.559 0.256 1.00 81.88 89 ASN A O 1
ATOM 681 N N . VAL A 1 90 ? 2.105 -14.148 -1.771 1.00 87.06 90 VAL A N 1
ATOM 682 C CA . VAL A 1 90 ? 2.700 -12.818 -1.931 1.00 87.06 90 VAL A CA 1
ATOM 683 C C . VAL A 1 90 ? 1.627 -11.818 -2.368 1.00 87.06 90 VAL A C 1
ATOM 685 O O . VAL A 1 90 ? 0.737 -12.197 -3.137 1.00 87.06 90 VAL A O 1
ATOM 688 N N . PRO A 1 91 ? 1.719 -10.538 -1.960 1.00 89.50 91 PRO A N 1
ATOM 689 C CA . PRO A 1 91 ? 0.712 -9.521 -2.284 1.00 89.50 91 PRO A CA 1
ATOM 690 C C . PRO A 1 91 ? 0.417 -9.428 -3.782 1.00 89.50 91 PRO A C 1
ATOM 692 O O . PRO A 1 91 ? -0.726 -9.292 -4.197 1.00 89.50 91 PRO A O 1
ATOM 695 N N . GLY A 1 92 ? 1.445 -9.594 -4.621 1.00 87.44 92 GLY A N 1
ATOM 696 C CA . GLY A 1 92 ? 1.325 -9.533 -6.079 1.00 87.44 92 GLY A CA 1
ATOM 697 C C . GLY A 1 92 ? 0.568 -10.687 -6.753 1.00 87.44 92 GLY A C 1
ATOM 698 O O . GLY A 1 92 ? 0.438 -10.665 -7.980 1.00 87.44 92 GLY A O 1
ATOM 699 N N . LYS A 1 93 ? 0.140 -11.710 -6.001 1.00 85.38 93 LYS A N 1
ATOM 700 C CA . LYS A 1 93 ? -0.568 -12.905 -6.504 1.00 85.38 93 LYS A CA 1
ATOM 701 C C . LYS A 1 93 ? -1.874 -13.210 -5.769 1.00 85.38 93 LYS A C 1
ATOM 703 O O . LYS A 1 93 ? -2.588 -14.104 -6.207 1.00 85.38 93 LYS A O 1
ATOM 708 N N . HIS A 1 94 ? -2.152 -12.528 -4.662 1.00 89.94 94 HIS A N 1
ATOM 709 C CA . HIS A 1 94 ? -3.286 -12.840 -3.802 1.00 89.94 94 HIS A CA 1
ATOM 710 C C . HIS A 1 94 ? -4.514 -12.006 -4.196 1.00 89.94 94 HIS A C 1
ATOM 712 O O . HIS A 1 94 ? -4.415 -10.786 -4.326 1.00 89.94 94 HIS A O 1
ATOM 718 N N . ASP A 1 95 ? -5.671 -12.652 -4.362 1.00 93.00 95 ASP A N 1
ATOM 719 C CA . ASP A 1 95 ? -6.878 -12.031 -4.937 1.00 93.00 95 ASP A CA 1
ATOM 720 C C . ASP A 1 95 ? -7.479 -10.912 -4.073 1.00 93.00 95 ASP A C 1
ATOM 722 O O . ASP A 1 95 ? -8.166 -10.035 -4.589 1.00 93.00 95 ASP A O 1
ATOM 726 N N . SER A 1 96 ? -7.200 -10.909 -2.767 1.00 94.94 96 SER A N 1
ATOM 727 C CA . SER A 1 96 ? -7.646 -9.844 -1.855 1.00 94.94 96 SER A CA 1
ATOM 728 C C . SER A 1 96 ? -6.985 -8.489 -2.108 1.00 94.94 96 SER A C 1
ATOM 730 O O . SER A 1 96 ? -7.477 -7.489 -1.603 1.00 94.94 96 SER A O 1
ATOM 732 N N . PHE A 1 97 ? -5.881 -8.441 -2.860 1.00 96.44 97 PHE A N 1
ATOM 733 C CA . PHE A 1 97 ? -5.114 -7.216 -3.066 1.00 96.44 97 PHE A CA 1
ATOM 734 C C . PHE A 1 97 ? -5.489 -6.506 -4.362 1.00 96.44 97 PHE A C 1
ATOM 736 O O . PHE A 1 97 ? -5.320 -7.055 -5.458 1.00 96.44 97 PHE A O 1
ATOM 743 N N . THR A 1 98 ? -5.827 -5.224 -4.251 1.00 97.25 98 THR A N 1
ATOM 744 C CA . THR A 1 98 ? -5.860 -4.313 -5.397 1.00 97.25 98 THR A CA 1
ATOM 745 C C . THR A 1 98 ? -4.436 -4.091 -5.908 1.00 97.25 98 THR A C 1
ATOM 747 O O . THR A 1 98 ? -3.531 -3.730 -5.157 1.00 97.25 98 THR A O 1
ATOM 750 N N . GLN A 1 99 ? -4.202 -4.354 -7.195 1.00 94.56 99 GLN A N 1
ATOM 751 C CA . GLN A 1 99 ? -2.862 -4.317 -7.788 1.00 94.56 99 GLN A CA 1
ATOM 752 C C . GLN A 1 99 ? -2.604 -2.995 -8.516 1.00 94.56 99 GLN A C 1
ATOM 754 O O . GLN A 1 99 ? -3.206 -2.734 -9.558 1.00 94.56 99 GLN A O 1
ATOM 759 N N . HIS A 1 100 ? -1.620 -2.236 -8.042 1.00 95.25 100 HIS A N 1
ATOM 760 C CA . HIS A 1 100 ? -1.128 -1.000 -8.646 1.00 95.25 100 HIS A CA 1
ATOM 761 C C . HIS A 1 100 ? 0.263 -1.244 -9.242 1.00 95.25 100 HIS A C 1
ATOM 763 O O . HIS A 1 100 ? 1.242 -1.477 -8.528 1.00 95.25 100 HIS A O 1
ATOM 769 N N . LYS A 1 101 ? 0.353 -1.249 -10.577 1.00 91.12 101 LYS A N 1
ATOM 770 C CA . LYS A 1 101 ? 1.586 -1.574 -11.310 1.00 91.12 101 LYS A CA 1
ATOM 771 C C . LYS A 1 101 ? 2.082 -0.378 -12.107 1.00 91.12 101 LYS A C 1
ATOM 773 O O . LYS A 1 101 ? 1.375 0.106 -12.985 1.00 91.12 101 LYS A O 1
ATOM 778 N N . TYR A 1 102 ? 3.333 -0.001 -11.870 1.00 89.62 102 TYR A N 1
ATOM 779 C CA . TYR A 1 102 ? 3.977 1.147 -12.506 1.00 89.62 102 TYR A CA 1
ATOM 780 C C . TYR A 1 102 ? 5.116 0.718 -13.432 1.00 89.62 102 TYR A C 1
ATOM 782 O O . TYR A 1 102 ? 5.746 -0.335 -13.261 1.00 89.62 102 TYR A O 1
ATOM 790 N N . TYR A 1 103 ? 5.405 1.556 -14.427 1.00 83.44 103 TYR A N 1
ATOM 791 C CA . TYR A 1 103 ? 6.456 1.316 -15.411 1.00 83.44 103 TYR A CA 1
ATOM 792 C C . TYR A 1 103 ? 7.233 2.600 -15.681 1.00 83.44 103 TYR A C 1
ATOM 794 O O . TYR A 1 103 ? 6.651 3.630 -16.003 1.00 83.44 103 TYR A O 1
ATOM 802 N N . ARG A 1 104 ? 8.566 2.527 -15.628 1.00 73.75 104 ARG A N 1
ATOM 803 C CA . ARG A 1 104 ? 9.427 3.647 -16.019 1.00 73.75 104 ARG A CA 1
ATOM 804 C C . ARG A 1 104 ? 9.637 3.662 -17.540 1.00 73.75 104 ARG A C 1
ATOM 806 O O . ARG A 1 104 ? 10.171 2.687 -18.083 1.00 73.75 104 ARG A O 1
ATOM 813 N N . PRO A 1 105 ? 9.283 4.747 -18.250 1.00 53.38 105 PRO A N 1
ATOM 814 C CA . PRO A 1 105 ? 9.633 4.888 -19.656 1.00 53.38 105 PRO A CA 1
ATOM 815 C C . PRO A 1 105 ? 11.160 5.031 -19.800 1.00 53.38 105 PRO A C 1
ATOM 817 O O . PRO A 1 105 ? 11.775 5.838 -19.112 1.00 53.38 105 PRO A O 1
ATOM 820 N N . ASN A 1 106 ? 11.765 4.274 -20.726 1.00 52.47 106 ASN A N 1
ATOM 821 C CA . ASN A 1 106 ? 13.188 4.312 -21.141 1.00 52.47 106 ASN A CA 1
ATOM 822 C C . ASN A 1 106 ? 14.205 3.384 -20.452 1.00 52.47 106 ASN A C 1
ATOM 824 O O . ASN A 1 106 ? 15.408 3.554 -20.671 1.00 52.47 106 ASN A O 1
ATOM 828 N N . ARG A 1 107 ? 13.793 2.336 -19.732 1.00 56.72 107 ARG A N 1
ATOM 829 C CA . ARG A 1 107 ? 14.747 1.272 -19.370 1.00 56.72 107 ARG A CA 1
ATOM 830 C C . ARG A 1 107 ? 14.933 0.298 -20.533 1.00 56.72 107 ARG A C 1
ATOM 832 O O . ARG A 1 107 ? 13.992 -0.342 -20.995 1.00 56.72 107 ARG A O 1
ATOM 839 N N . GLY A 1 108 ? 16.152 0.269 -21.073 1.00 49.53 108 GLY A N 1
ATOM 840 C CA . GLY A 1 108 ? 16.511 -0.494 -22.266 1.00 49.53 108 GLY A CA 1
ATOM 841 C C . GLY A 1 108 ? 16.198 -1.990 -22.146 1.00 49.53 108 GLY A C 1
ATOM 842 O O . GLY A 1 108 ? 16.420 -2.617 -21.117 1.00 49.53 108 GLY A O 1
ATOM 843 N N . THR A 1 109 ? 15.722 -2.572 -23.244 1.00 50.00 109 THR A N 1
ATOM 844 C CA . THR A 1 109 ? 15.245 -3.956 -23.390 1.00 50.00 109 THR A CA 1
ATOM 845 C C . THR A 1 109 ? 16.356 -5.022 -23.363 1.00 50.00 109 THR A C 1
ATOM 847 O O . THR A 1 109 ? 16.443 -5.841 -24.283 1.00 50.00 109 THR A O 1
ATOM 850 N N . LYS A 1 110 ? 17.253 -5.042 -22.370 1.00 47.69 110 LYS A N 1
ATOM 851 C CA . LYS A 1 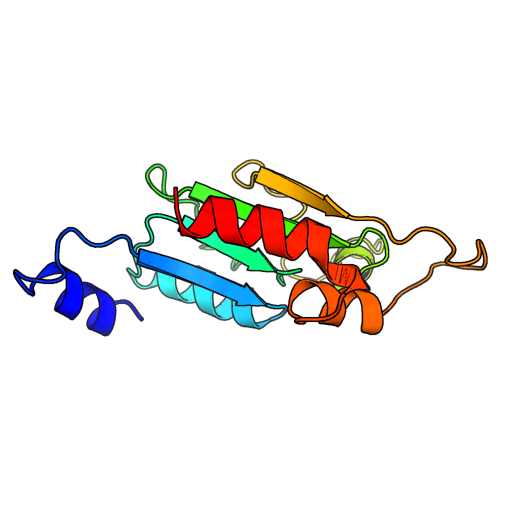110 ? 18.334 -6.047 -22.326 1.00 47.69 110 LYS A CA 1
ATOM 852 C C . LYS A 1 110 ? 18.354 -6.857 -21.027 1.00 47.69 110 LYS A C 1
ATOM 854 O O . LYS A 1 110 ? 18.779 -6.351 -20.000 1.00 47.69 110 LYS A O 1
ATOM 859 N N . LEU A 1 111 ? 18.012 -8.152 -21.175 1.00 48.53 111 LEU A N 1
ATOM 860 C CA . LEU A 1 111 ? 18.048 -9.238 -20.168 1.00 48.53 111 LEU A CA 1
ATOM 861 C C . LEU A 1 111 ? 17.095 -8.997 -18.977 1.00 48.53 111 LEU A C 1
ATOM 863 O O . LEU A 1 111 ? 16.507 -7.919 -18.930 1.00 48.53 111 LEU A O 1
ATOM 867 N N . PRO A 1 112 ? 16.774 -9.986 -18.104 1.00 49.12 112 PRO A N 1
ATOM 868 C CA . PRO A 1 112 ? 15.751 -9.758 -17.090 1.00 49.12 112 PRO A CA 1
ATOM 869 C C . PRO A 1 112 ? 16.279 -8.712 -16.113 1.00 49.12 112 PRO A C 1
ATOM 871 O O . PRO A 1 112 ? 17.099 -9.013 -15.255 1.00 49.12 112 PRO A O 1
ATOM 874 N N . ASP A 1 113 ? 15.828 -7.477 -16.303 1.00 54.12 113 ASP A N 1
ATOM 875 C CA . ASP A 1 113 ? 16.121 -6.349 -15.436 1.00 54.12 113 ASP A CA 1
ATOM 876 C C . ASP A 1 113 ? 15.519 -6.672 -14.064 1.00 54.12 113 ASP A C 1
ATOM 878 O O . ASP A 1 113 ? 14.298 -6.737 -13.904 1.00 54.12 113 ASP A O 1
ATOM 882 N N . ILE A 1 114 ? 16.392 -7.068 -13.140 1.00 57.38 114 ILE A N 1
ATOM 883 C CA . ILE A 1 114 ? 16.116 -7.301 -11.725 1.00 57.38 114 ILE A CA 1
ATOM 884 C C . ILE A 1 114 ? 16.710 -6.080 -11.047 1.00 57.38 114 ILE A C 1
ATOM 886 O O . ILE A 1 114 ? 17.932 -5.987 -10.911 1.00 57.38 114 ILE A O 1
ATOM 890 N N . SER A 1 115 ? 15.863 -5.129 -10.667 1.00 66.19 115 SER A N 1
ATOM 891 C CA . SER A 1 115 ? 16.347 -3.856 -10.158 1.00 66.19 115 SER A CA 1
ATOM 892 C C . SER A 1 115 ? 15.972 -3.620 -8.705 1.00 66.19 115 SER A C 1
ATOM 894 O O . SER A 1 115 ? 14.801 -3.485 -8.348 1.00 66.19 115 SER A O 1
ATOM 896 N N . MET A 1 116 ? 17.004 -3.514 -7.866 1.00 71.44 116 MET A N 1
ATOM 897 C CA . MET A 1 116 ? 16.874 -2.996 -6.501 1.00 71.44 116 MET A CA 1
ATOM 898 C C . MET A 1 116 ? 16.538 -1.500 -6.491 1.00 71.44 116 MET A C 1
ATOM 900 O O . MET A 1 116 ? 16.020 -0.991 -5.499 1.00 71.44 116 MET A O 1
ATOM 904 N N . GLU A 1 117 ? 16.814 -0.799 -7.591 1.00 76.12 117 GLU A N 1
ATOM 905 C CA . GLU A 1 117 ? 16.444 0.602 -7.758 1.00 76.12 117 GLU A CA 1
ATOM 906 C C . GLU A 1 117 ? 14.924 0.731 -7.878 1.00 76.12 117 GLU A C 1
ATOM 908 O O . GLU A 1 117 ? 14.339 1.509 -7.140 1.00 76.12 117 GLU A O 1
ATOM 913 N N . ASP A 1 118 ? 14.268 -0.087 -8.709 1.00 79.69 118 ASP A N 1
ATOM 914 C CA . ASP A 1 118 ? 12.799 -0.074 -8.828 1.00 79.69 118 ASP A CA 1
ATOM 915 C C . ASP A 1 118 ? 12.126 -0.592 -7.556 1.00 79.69 118 ASP A C 1
ATOM 917 O O . ASP A 1 118 ? 11.070 -0.103 -7.163 1.00 79.69 118 ASP A O 1
ATOM 921 N N . HIS A 1 119 ? 12.783 -1.534 -6.876 1.00 85.31 119 HIS A N 1
ATOM 922 C CA . HIS A 1 119 ? 12.338 -2.014 -5.576 1.00 85.31 119 HIS A CA 1
ATOM 923 C C . HIS A 1 119 ? 12.341 -0.929 -4.500 1.00 85.31 119 HIS A C 1
ATOM 925 O O . HIS A 1 119 ? 11.448 -0.876 -3.660 1.00 85.31 119 HIS A O 1
ATOM 931 N N . SER A 1 120 ? 13.340 -0.048 -4.523 1.00 87.81 120 SER A N 1
ATOM 932 C CA . SER A 1 120 ? 13.431 1.066 -3.574 1.00 87.81 120 SER A CA 1
ATOM 933 C C . SER A 1 120 ? 12.607 2.272 -4.026 1.00 87.81 120 SER A C 1
ATOM 935 O O . SER A 1 120 ? 12.143 3.042 -3.192 1.00 87.81 120 SER A O 1
ATOM 937 N N . LEU A 1 121 ? 12.403 2.426 -5.338 1.00 90.88 121 LEU A N 1
ATOM 938 C CA . LEU A 1 121 ? 11.709 3.557 -5.941 1.00 90.88 121 LEU A CA 1
ATOM 939 C C . LEU A 1 121 ? 10.302 3.727 -5.389 1.00 90.88 121 LEU A C 1
ATOM 941 O O . LEU A 1 121 ? 9.937 4.854 -5.072 1.00 90.88 121 LEU A O 1
ATOM 945 N N . ILE A 1 122 ? 9.550 2.630 -5.246 1.00 93.50 122 ILE A N 1
ATOM 946 C CA . ILE A 1 122 ? 8.151 2.686 -4.812 1.00 93.50 122 ILE A CA 1
ATOM 947 C C . ILE A 1 122 ? 7.983 3.329 -3.431 1.00 93.50 122 ILE A C 1
ATOM 949 O O . ILE A 1 122 ? 6.958 3.941 -3.161 1.00 93.50 122 ILE A O 1
ATOM 953 N N . ALA A 1 123 ? 9.013 3.249 -2.586 1.00 93.75 123 ALA A N 1
ATOM 954 C CA . ALA A 1 123 ? 9.042 3.823 -1.246 1.00 93.75 123 ALA A CA 1
ATOM 955 C C . ALA A 1 123 ? 9.876 5.119 -1.162 1.00 93.75 123 ALA A C 1
ATOM 957 O O . ALA A 1 123 ? 10.272 5.527 -0.071 1.00 93.75 123 ALA A O 1
ATOM 958 N N . SER A 1 124 ? 10.183 5.752 -2.298 1.00 93.88 124 SER A N 1
ATOM 959 C CA . SER A 1 124 ? 10.988 6.979 -2.359 1.00 93.88 124 SER A CA 1
ATOM 960 C C . SER A 1 124 ? 10.147 8.216 -2.681 1.00 93.88 124 SER A C 1
ATOM 962 O O . SER A 1 124 ? 9.069 8.109 -3.264 1.00 93.88 124 SER A O 1
ATOM 964 N N . ASP A 1 125 ? 10.688 9.393 -2.370 1.00 93.38 125 ASP A N 1
ATOM 965 C CA . ASP A 1 125 ? 10.155 10.718 -2.716 1.00 93.38 125 ASP A CA 1
ATOM 966 C C . ASP A 1 125 ? 10.662 11.239 -4.078 1.00 93.38 125 ASP A C 1
ATOM 968 O O . ASP A 1 125 ? 10.536 12.423 -4.397 1.00 93.38 125 ASP A O 1
ATOM 972 N N . SER A 1 126 ? 11.253 10.362 -4.896 1.00 93.25 126 SER A N 1
ATOM 973 C CA . SER A 1 126 ? 11.781 10.722 -6.212 1.00 93.25 126 SER A CA 1
ATOM 974 C C . SER A 1 126 ? 10.683 11.255 -7.134 1.00 93.25 126 SER A C 1
ATOM 976 O O . SER A 1 126 ? 9.572 10.728 -7.166 1.00 93.25 126 SER A O 1
ATOM 978 N N . ALA A 1 127 ? 11.026 12.230 -7.980 1.00 90.62 127 ALA A N 1
ATOM 979 C CA . ALA A 1 127 ? 10.138 12.712 -9.041 1.00 90.62 127 ALA A CA 1
ATOM 980 C C . ALA A 1 127 ? 9.716 11.590 -10.009 1.00 90.62 127 ALA A C 1
ATOM 982 O O . ALA A 1 127 ? 8.617 11.624 -10.555 1.00 90.62 127 ALA A O 1
ATOM 983 N N . ASP A 1 128 ? 10.554 10.564 -10.171 1.00 89.62 128 ASP A N 1
ATOM 984 C CA . ASP A 1 128 ? 10.220 9.386 -10.975 1.00 89.62 128 ASP A CA 1
ATOM 985 C C . ASP A 1 128 ? 9.154 8.491 -10.323 1.00 89.62 128 ASP A C 1
ATOM 987 O O . ASP A 1 128 ? 8.639 7.597 -10.986 1.00 89.62 128 ASP A O 1
ATOM 991 N N . ASN A 1 129 ? 8.852 8.705 -9.037 1.00 94.06 129 ASN A N 1
ATOM 992 C CA . ASN A 1 129 ? 7.811 8.010 -8.282 1.00 94.06 129 ASN A CA 1
ATOM 993 C C . ASN A 1 129 ? 6.526 8.840 -8.136 1.00 94.06 129 ASN A C 1
ATOM 995 O O . ASN A 1 129 ? 5.620 8.435 -7.415 1.00 94.06 129 ASN A O 1
ATOM 999 N N . ALA A 1 130 ? 6.441 10.007 -8.785 1.00 94.50 130 ALA A N 1
ATOM 1000 C CA . ALA A 1 130 ? 5.367 10.970 -8.549 1.00 94.50 130 ALA A CA 1
ATOM 1001 C C . ALA A 1 130 ? 3.962 10.389 -8.779 1.00 94.50 130 ALA A C 1
ATOM 1003 O O . ALA A 1 130 ? 3.069 10.659 -7.986 1.00 94.50 130 ALA A O 1
ATOM 1004 N N . GLU A 1 131 ? 3.783 9.562 -9.814 1.00 95.12 131 GLU A N 1
ATOM 1005 C CA . GLU A 1 131 ? 2.499 8.907 -10.108 1.00 95.12 131 GLU A CA 1
ATOM 1006 C C . GLU A 1 131 ? 2.075 7.964 -8.972 1.00 95.12 131 GLU A C 1
ATOM 1008 O O . GLU A 1 131 ? 0.981 8.094 -8.430 1.00 95.12 131 GLU A O 1
ATOM 1013 N N . ALA A 1 132 ? 2.968 7.067 -8.543 1.00 95.50 132 ALA A N 1
ATOM 1014 C CA . ALA A 1 132 ? 2.667 6.143 -7.455 1.00 95.50 132 ALA A CA 1
ATOM 1015 C C . ALA A 1 132 ? 2.470 6.867 -6.114 1.00 95.50 132 ALA A C 1
ATOM 1017 O O . ALA A 1 132 ? 1.606 6.483 -5.332 1.00 95.50 132 ALA A O 1
ATOM 1018 N N . LEU A 1 133 ? 3.241 7.928 -5.847 1.00 96.25 133 LEU A N 1
ATOM 1019 C CA . LEU A 1 133 ? 3.060 8.780 -4.666 1.00 96.25 133 LEU A CA 1
ATOM 1020 C C . LEU A 1 133 ? 1.698 9.462 -4.649 1.00 96.25 133 LEU A C 1
ATOM 1022 O O . LEU A 1 133 ? 1.086 9.546 -3.589 1.00 96.25 133 LEU A O 1
ATOM 1026 N N . GLU A 1 134 ? 1.222 9.940 -5.796 1.00 96.88 134 GLU A N 1
ATOM 1027 C CA . GLU A 1 134 ? -0.096 10.560 -5.896 1.00 96.88 134 GLU A CA 1
ATOM 1028 C C . GLU A 1 134 ? -1.212 9.546 -5.618 1.00 96.88 134 GLU A C 1
ATOM 1030 O O . GLU A 1 134 ? -2.114 9.838 -4.832 1.00 96.88 134 GLU A O 1
ATOM 1035 N N . ASP A 1 135 ? -1.123 8.343 -6.185 1.00 97.50 135 ASP A N 1
ATOM 1036 C CA . ASP A 1 135 ? -2.101 7.280 -5.938 1.00 97.50 135 ASP A CA 1
ATOM 1037 C C . ASP A 1 135 ? -2.102 6.820 -4.474 1.00 97.50 135 ASP A C 1
ATOM 1039 O O . ASP A 1 135 ? -3.167 6.708 -3.869 1.00 97.50 135 ASP A O 1
ATOM 1043 N N . MET A 1 136 ? -0.922 6.598 -3.880 1.00 97.06 136 MET A N 1
ATOM 1044 C CA . MET A 1 136 ? -0.802 6.240 -2.461 1.00 97.06 136 MET A CA 1
ATOM 1045 C C . MET A 1 136 ? -1.329 7.355 -1.553 1.00 97.06 136 MET A C 1
ATOM 1047 O O . MET A 1 136 ? -1.962 7.084 -0.536 1.00 97.06 136 MET A O 1
ATOM 1051 N N . TYR A 1 137 ? -1.081 8.619 -1.903 1.00 96.50 137 TYR A N 1
ATOM 1052 C CA . TYR A 1 137 ? -1.583 9.750 -1.128 1.00 96.50 137 TYR A CA 1
ATOM 1053 C C . TYR A 1 137 ? -3.112 9.813 -1.147 1.00 96.50 137 TYR A C 1
ATOM 1055 O O . TYR A 1 137 ? -3.721 10.047 -0.103 1.00 96.50 137 TYR A O 1
ATOM 1063 N N . ARG A 1 138 ? -3.738 9.576 -2.306 1.00 96.75 138 ARG A N 1
ATOM 1064 C CA . ARG A 1 138 ? -5.201 9.490 -2.412 1.00 96.75 138 ARG A CA 1
ATOM 1065 C C . ARG A 1 138 ? -5.742 8.351 -1.556 1.00 96.75 138 ARG A C 1
ATOM 1067 O O . ARG A 1 138 ? -6.585 8.606 -0.708 1.00 96.75 138 ARG A O 1
ATOM 1074 N N . GLU A 1 139 ? -5.183 7.148 -1.677 1.00 96.31 139 GLU A N 1
ATOM 1075 C CA . GLU A 1 139 ? -5.623 6.003 -0.869 1.00 96.31 139 GLU A CA 1
ATOM 1076 C C . GLU A 1 139 ? -5.509 6.270 0.640 1.00 96.31 139 GLU A C 1
ATOM 1078 O O . GLU A 1 139 ? -6.395 5.904 1.403 1.00 96.31 139 GLU A O 1
ATOM 1083 N N . VAL A 1 140 ? -4.448 6.937 1.094 1.00 95.25 140 VAL A N 1
ATOM 1084 C CA . VAL A 1 140 ? -4.240 7.224 2.524 1.00 95.25 140 VAL A CA 1
ATOM 1085 C C . VAL A 1 140 ? -5.161 8.331 3.057 1.00 95.25 140 VAL A C 1
ATOM 1087 O O . VAL A 1 140 ? -5.319 8.449 4.270 1.00 95.25 140 VAL A O 1
ATOM 1090 N N . THR A 1 141 ? -5.744 9.166 2.194 1.00 93.81 141 THR A N 1
ATOM 1091 C CA . THR A 1 141 ? -6.510 10.355 2.619 1.00 93.81 141 THR A CA 1
ATOM 1092 C C . THR A 1 141 ? -8.006 10.304 2.323 1.00 93.81 141 THR A C 1
ATOM 1094 O O . THR A 1 141 ? -8.735 11.159 2.833 1.00 93.81 141 THR A O 1
ATOM 1097 N N . GLU A 1 142 ? -8.456 9.331 1.532 1.00 85.00 142 GLU A N 1
ATOM 1098 C CA . GLU A 1 142 ? -9.867 9.061 1.216 1.00 85.00 142 GLU A CA 1
ATOM 1099 C C . GLU A 1 142 ? -10.482 8.029 2.161 1.00 85.00 142 GLU A C 1
ATOM 1101 O O . GLU A 1 142 ? -11.594 8.296 2.671 1.00 85.00 142 GLU A O 1
#

Radius of gyration: 16.02 Å; chains: 1; bounding box: 32×36×47 Å

Foldseek 3Di:
DQVVVVVQCPDPVRVPPFFEAEAAAQRLQVVQVVVLVPDDGQEYEYLLYFAYAPSGDDDPNYQAEYAAEPLALRVVVCVPPVNPGRNSRHLCRDPSYDYHYDYQPPDDPDDSRHDPCRSCLLVDPDPSNVVSVVVVVVVVPD

Secondary structure (DSSP, 8-state):
-HHHHHHHHHSTTTTTS--EEEEETTHHHHHHHHHHTT---SEEEEES-----TT----SSSEEEEEEETTBHHHHHTTSTT--SGGG--GGG-TTEEEEEE--TT----S---BHHHHHHTTS--GGGHHHHHHHHHHHH-

pLDDT: mean 83.71, std 15.6, range [40.78, 98.12]

Sequence (142 aa):
MAGFQQGMRTDPLLQGTEQIGIGHSWGYQNLTSSEIYGADYDKSISLSGAGMQEDWVPDADTAYSNYVYGADALHRTQNIPGGLVWDGNVPGKHDSFTQHKYYRPNRGTKLPDISMEDHSLIASDSADNAEALEDMYREVTE

Organism: NCBI:txid2817475